Protein AF-A0A0F2SJ56-F1 (afdb_monomer_lite)

Structure (mmCIF, N/CA/C/O backbone):
data_AF-A0A0F2SJ56-F1
#
_entry.id   AF-A0A0F2SJ56-F1
#
loop_
_atom_site.group_PDB
_atom_site.id
_atom_site.type_symbol
_atom_site.label_atom_id
_atom_site.label_alt_id
_atom_site.label_comp_id
_atom_site.label_asym_id
_atom_site.label_entity_id
_atom_site.label_seq_id
_atom_site.pdbx_PDB_ins_code
_atom_site.Cartn_x
_atom_site.Cartn_y
_atom_site.Cartn_z
_atom_site.occupancy
_atom_site.B_iso_or_equiv
_atom_site.auth_seq_id
_atom_site.auth_comp_id
_atom_site.auth_asym_id
_atom_site.auth_atom_id
_atom_site.pdbx_PDB_model_num
ATOM 1 N N . THR A 1 1 ? 21.786 24.691 -30.591 1.00 60.09 1 THR A N 1
ATOM 2 C CA . THR A 1 1 ? 22.258 23.436 -29.966 1.00 60.09 1 THR A CA 1
ATOM 3 C C . THR A 1 1 ? 21.718 23.382 -28.552 1.00 60.09 1 THR A C 1
ATOM 5 O O . THR A 1 1 ? 21.918 24.327 -27.803 1.00 60.09 1 THR A O 1
ATOM 8 N N . TYR A 1 2 ? 20.930 22.361 -28.203 1.00 69.62 2 TYR A N 1
ATOM 9 C CA . TYR A 1 2 ? 20.394 22.248 -26.844 1.00 69.62 2 TYR A CA 1
ATOM 10 C C . TYR A 1 2 ? 21.515 21.784 -25.907 1.00 69.62 2 TYR A C 1
ATOM 12 O O . TYR A 1 2 ? 22.235 20.834 -26.213 1.00 69.62 2 TYR A O 1
ATOM 20 N N . HIS A 1 3 ? 21.691 22.457 -24.774 1.00 71.31 3 HIS A N 1
ATOM 21 C CA . HIS A 1 3 ? 22.666 22.028 -23.780 1.00 71.31 3 HIS A CA 1
ATOM 22 C C . HIS A 1 3 ? 22.032 20.918 -22.934 1.00 71.31 3 HIS A C 1
ATOM 24 O O . HIS A 1 3 ? 21.376 21.178 -21.929 1.00 71.31 3 HIS A O 1
ATOM 30 N N . THR A 1 4 ? 22.172 19.657 -23.347 1.00 69.50 4 THR A N 1
ATOM 31 C CA . THR A 1 4 ? 21.898 18.537 -22.436 1.00 69.50 4 THR A CA 1
ATOM 32 C C . THR A 1 4 ? 23.028 18.442 -21.427 1.00 69.50 4 THR A C 1
ATOM 34 O O . THR A 1 4 ? 24.198 18.373 -21.800 1.00 69.50 4 THR A O 1
ATOM 37 N N . HIS A 1 5 ? 22.668 18.449 -20.148 1.00 67.00 5 HIS A N 1
ATOM 38 C CA . HIS A 1 5 ? 23.587 18.176 -19.049 1.00 67.00 5 HIS A CA 1
ATOM 39 C C . HIS A 1 5 ? 24.263 16.803 -19.250 1.00 67.00 5 HIS A C 1
ATOM 41 O O . HIS A 1 5 ? 23.638 15.884 -19.783 1.00 67.00 5 HIS A O 1
ATOM 47 N N . SER A 1 6 ? 25.534 16.679 -18.855 1.00 69.31 6 SER A N 1
ATOM 48 C CA . SER A 1 6 ? 26.408 15.526 -19.133 1.00 69.31 6 SER A CA 1
ATOM 49 C C . SER A 1 6 ? 25.867 14.164 -18.651 1.00 69.31 6 SER A C 1
ATOM 51 O O . SER A 1 6 ? 24.944 14.090 -17.836 1.00 69.31 6 SER A O 1
ATOM 53 N N . LYS A 1 7 ? 26.488 13.092 -19.183 1.00 63.94 7 LYS A N 1
ATOM 54 C CA . LYS A 1 7 ? 26.169 11.645 -19.107 1.00 63.94 7 LYS A CA 1
ATOM 55 C C . LYS A 1 7 ? 25.732 11.075 -17.743 1.00 63.94 7 LYS A C 1
ATOM 57 O O . LYS A 1 7 ? 25.133 10.005 -17.727 1.00 63.94 7 LYS A O 1
ATOM 62 N N . ASP A 1 8 ? 25.953 11.779 -16.637 1.00 68.38 8 ASP A N 1
ATOM 63 C CA . ASP A 1 8 ? 25.696 11.289 -15.275 1.00 68.38 8 ASP A CA 1
ATOM 64 C C . ASP A 1 8 ? 24.388 11.800 -14.653 1.00 68.38 8 ASP A C 1
ATOM 66 O O . ASP A 1 8 ? 24.093 11.550 -13.481 1.00 68.38 8 ASP A O 1
ATOM 70 N N . ASN A 1 9 ? 23.553 12.507 -15.419 1.00 77.94 9 ASN A N 1
ATOM 71 C CA . ASN A 1 9 ? 22.231 12.877 -14.932 1.00 77.94 9 ASN A CA 1
ATOM 72 C C . ASN A 1 9 ? 21.304 11.650 -14.915 1.00 77.94 9 ASN A C 1
ATOM 74 O O . ASN A 1 9 ? 20.695 11.318 -15.928 1.00 77.94 9 ASN A O 1
ATOM 78 N N . LEU A 1 10 ? 21.136 11.026 -13.744 1.00 76.56 10 LEU A N 1
ATOM 79 C CA . LEU A 1 10 ? 20.250 9.869 -13.529 1.00 76.56 10 LEU A CA 1
ATOM 80 C C . LEU A 1 10 ? 18.795 10.083 -13.969 1.00 76.56 10 LEU A C 1
ATOM 82 O O . LEU A 1 10 ? 18.082 9.110 -14.217 1.00 7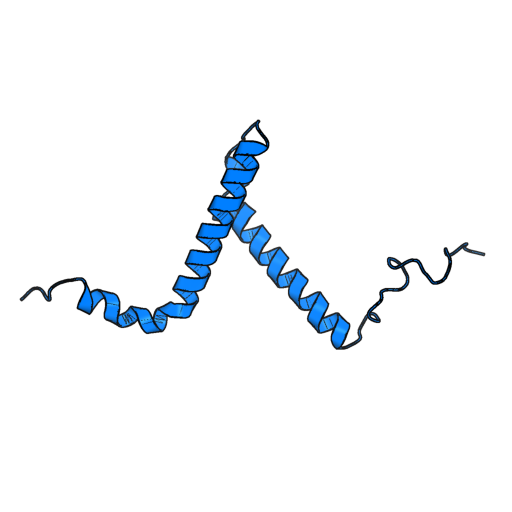6.56 10 LEU A O 1
ATOM 86 N N . ARG A 1 11 ? 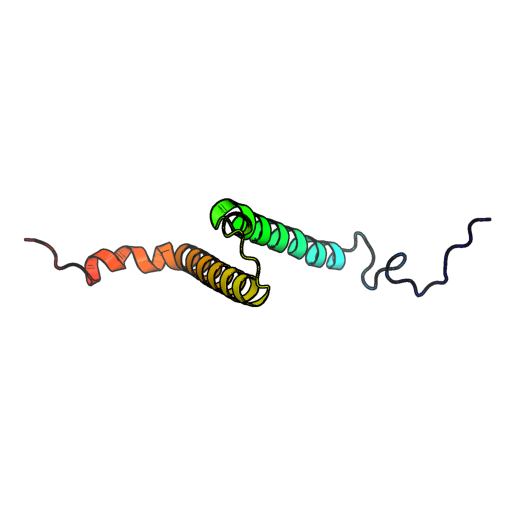18.341 11.341 -14.053 1.00 74.25 11 ARG A N 1
ATOM 87 C CA . ARG A 1 11 ? 17.009 11.689 -14.564 1.00 74.25 11 ARG A CA 1
ATOM 88 C C . ARG A 1 11 ? 16.908 11.492 -16.078 1.00 74.25 11 ARG A C 1
ATOM 90 O O . ARG A 1 11 ? 15.825 11.183 -16.561 1.00 74.25 11 ARG A O 1
ATOM 97 N N . LEU A 1 12 ? 18.013 11.688 -16.800 1.00 76.56 12 LEU A N 1
ATOM 98 C CA . LEU A 1 12 ? 18.114 11.518 -18.253 1.00 76.56 12 LEU A CA 1
ATOM 99 C C . LEU A 1 12 ? 18.644 10.122 -18.624 1.00 76.56 12 LEU A C 1
ATOM 101 O O . LEU A 1 12 ? 18.117 9.497 -19.540 1.00 76.56 12 LEU A O 1
ATOM 105 N N . PHE A 1 13 ? 19.628 9.608 -17.880 1.00 78.56 13 PHE A N 1
ATOM 106 C CA . PHE A 1 13 ? 20.260 8.302 -18.078 1.00 78.56 13 PHE A CA 1
ATOM 107 C C . PHE A 1 13 ? 20.097 7.445 -16.820 1.00 78.56 13 PHE A C 1
ATOM 109 O O . PHE A 1 13 ? 20.901 7.482 -15.889 1.00 78.56 13 PHE A O 1
ATOM 116 N N . THR A 1 14 ? 19.014 6.675 -16.754 1.00 82.19 14 THR A N 1
ATOM 117 C CA . THR A 1 14 ? 18.736 5.819 -15.597 1.00 82.19 14 THR A CA 1
ATOM 118 C C . THR A 1 14 ? 19.737 4.662 -15.503 1.00 82.19 14 THR A C 1
ATOM 120 O O . THR A 1 14 ? 20.079 4.058 -16.516 1.00 82.19 14 THR A O 1
ATOM 123 N N . LYS A 1 15 ? 20.147 4.276 -14.277 1.00 84.56 15 LYS A N 1
ATOM 124 C CA . LYS A 1 15 ? 21.059 3.126 -14.037 1.00 84.56 15 LYS A CA 1
ATOM 125 C C . LYS A 1 15 ? 20.598 1.844 -14.730 1.00 84.56 15 LYS A C 1
ATOM 127 O O . LYS A 1 15 ? 21.407 1.031 -15.159 1.00 84.56 15 LYS A O 1
ATOM 132 N N . THR A 1 16 ? 19.286 1.638 -14.784 1.00 86.94 16 THR A N 1
ATOM 133 C CA . THR A 1 16 ? 18.672 0.557 -15.549 1.00 86.94 16 THR A CA 1
ATOM 134 C C . THR A 1 16 ? 18.143 1.146 -16.853 1.00 86.94 16 THR A C 1
ATOM 136 O O . THR A 1 16 ? 17.361 2.099 -16.775 1.00 86.94 16 THR A O 1
ATOM 139 N N . PRO A 1 17 ? 18.520 0.613 -18.027 1.00 86.81 17 PRO A N 1
ATOM 140 C CA . PRO A 1 17 ? 18.026 1.113 -19.304 1.00 86.81 17 PRO A CA 1
ATOM 141 C C . PRO A 1 17 ? 16.500 1.056 -19.351 1.00 86.81 17 PRO A C 1
ATOM 143 O O . PRO A 1 17 ? 15.910 0.031 -18.989 1.00 86.81 17 PRO A O 1
ATOM 146 N N . ARG A 1 18 ? 15.866 2.147 -19.791 1.00 83.31 18 ARG A N 1
ATOM 147 C CA . ARG A 1 18 ? 14.423 2.187 -20.056 1.00 83.31 18 ARG A CA 1
ATOM 148 C C . ARG A 1 18 ? 14.052 1.053 -21.024 1.00 83.31 18 ARG A C 1
ATOM 150 O O . ARG A 1 18 ? 14.869 0.665 -21.851 1.00 83.31 18 ARG A O 1
ATOM 157 N N . ASP A 1 19 ? 12.871 0.465 -20.848 1.00 84.69 19 ASP A N 1
ATOM 158 C CA . ASP A 1 19 ? 12.331 -0.645 -21.658 1.00 84.69 19 ASP A CA 1
ATOM 159 C C . ASP A 1 19 ? 13.070 -1.993 -21.577 1.00 84.69 19 ASP A C 1
ATOM 161 O O . ASP A 1 19 ? 12.563 -3.002 -22.073 1.00 84.69 19 ASP A O 1
ATOM 165 N N . SER A 1 20 ? 14.194 -2.071 -20.855 1.00 91.50 20 SER A N 1
ATOM 166 C CA . SER A 1 20 ? 14.803 -3.356 -20.500 1.00 91.50 20 SER A CA 1
ATOM 167 C C . SER A 1 20 ? 13.883 -4.189 -19.601 1.00 91.50 20 SER A C 1
ATOM 169 O O . SER A 1 20 ? 13.089 -3.656 -18.820 1.00 91.50 20 SER A O 1
ATOM 171 N N . GLU A 1 21 ? 14.030 -5.513 -19.639 1.00 91.88 21 GLU A N 1
ATOM 172 C CA . GLU A 1 21 ? 13.218 -6.412 -18.808 1.00 91.88 21 GLU A CA 1
ATOM 173 C C . GLU A 1 21 ? 13.402 -6.130 -17.306 1.00 91.88 21 GLU A C 1
ATOM 175 O O . GLU A 1 21 ? 12.441 -6.067 -16.538 1.00 91.88 21 GLU A O 1
ATOM 180 N N . LYS A 1 22 ? 14.639 -5.812 -16.897 1.00 91.12 22 LYS A N 1
ATOM 181 C CA . LYS A 1 22 ? 14.955 -5.378 -15.527 1.00 91.12 22 LYS A CA 1
ATOM 182 C C . LYS A 1 22 ? 14.205 -4.098 -15.150 1.00 91.12 22 LYS A C 1
ATOM 184 O O . LYS A 1 22 ? 13.687 -3.996 -14.037 1.00 91.12 22 LYS A O 1
ATOM 189 N N . TRP A 1 23 ? 14.115 -3.134 -16.067 1.00 91.00 23 TRP A N 1
ATOM 190 C CA . TRP A 1 23 ? 13.376 -1.897 -15.831 1.00 91.00 23 TRP A CA 1
ATOM 191 C C . TRP A 1 23 ? 11.873 -2.152 -15.682 1.00 91.00 23 TRP A C 1
ATOM 193 O O . TRP A 1 23 ? 11.273 -1.623 -14.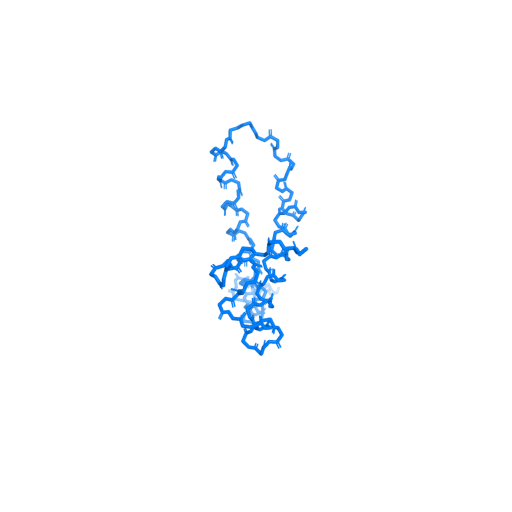749 1.00 91.00 23 TRP A O 1
ATOM 203 N N . LYS A 1 24 ? 11.274 -3.013 -16.517 1.00 90.50 24 LYS A N 1
ATOM 204 C CA . LYS A 1 24 ? 9.846 -3.374 -16.416 1.00 90.50 24 LYS A CA 1
ATOM 205 C C . LYS A 1 24 ? 9.505 -4.004 -15.065 1.00 90.50 24 LYS A C 1
ATOM 207 O O . LYS A 1 24 ? 8.503 -3.629 -14.454 1.00 90.50 24 LYS A O 1
ATOM 212 N N . VAL A 1 25 ? 10.354 -4.903 -14.558 1.00 90.38 25 VAL A N 1
ATOM 213 C CA . VAL A 1 25 ? 10.180 -5.522 -13.230 1.00 90.38 25 VAL A CA 1
ATOM 214 C C . VAL A 1 25 ? 10.201 -4.470 -12.118 1.00 90.38 25 VAL A C 1
ATOM 216 O O . VAL A 1 25 ? 9.331 -4.474 -11.245 1.00 90.38 25 VAL A O 1
ATOM 219 N N . ILE A 1 26 ? 11.157 -3.537 -12.158 1.00 89.38 26 ILE A N 1
ATOM 220 C CA . ILE A 1 26 ? 11.238 -2.437 -11.185 1.00 89.38 26 ILE A CA 1
ATOM 221 C C . ILE A 1 26 ? 10.012 -1.528 -11.308 1.00 89.38 26 ILE A C 1
ATOM 223 O O . ILE A 1 26 ? 9.381 -1.194 -10.306 1.00 89.38 26 ILE A O 1
ATOM 227 N N . TYR A 1 27 ? 9.634 -1.165 -12.532 1.00 88.81 27 TYR A N 1
ATOM 228 C CA . TYR A 1 27 ? 8.508 -0.279 -12.795 1.00 88.81 27 TYR A CA 1
ATOM 229 C C . TYR A 1 27 ? 7.176 -0.882 -12.330 1.00 88.81 27 TYR A C 1
ATOM 231 O O . TYR A 1 27 ? 6.347 -0.170 -11.768 1.00 88.81 27 TYR A O 1
ATOM 239 N N . LYS A 1 28 ? 6.998 -2.206 -12.442 1.00 88.62 28 LYS A N 1
ATOM 240 C CA . LYS A 1 28 ? 5.813 -2.921 -11.936 1.00 88.62 28 LYS A CA 1
ATOM 241 C C . LYS A 1 28 ? 5.610 -2.745 -10.424 1.00 88.62 28 LYS A C 1
ATOM 243 O O . LYS A 1 28 ? 4.467 -2.717 -9.965 1.00 88.62 28 LYS A O 1
ATOM 248 N N . ARG A 1 29 ? 6.685 -2.560 -9.643 1.00 88.50 29 ARG A N 1
ATOM 249 C CA . ARG A 1 29 ? 6.590 -2.281 -8.194 1.00 88.50 29 ARG A CA 1
ATOM 250 C C . ARG A 1 29 ? 5.888 -0.951 -7.908 1.00 88.50 29 ARG A C 1
ATOM 252 O O . ARG A 1 29 ? 5.151 -0.861 -6.930 1.00 88.50 29 ARG A O 1
ATOM 259 N N . ARG A 1 30 ? 6.038 0.050 -8.786 1.00 91.12 30 ARG A N 1
ATOM 260 C CA . ARG A 1 30 ? 5.381 1.365 -8.665 1.00 91.12 30 ARG A CA 1
ATOM 261 C C . ARG A 1 30 ? 3.864 1.230 -8.601 1.00 91.12 30 ARG A C 1
ATOM 263 O O . ARG A 1 30 ? 3.243 1.775 -7.699 1.00 91.12 30 ARG A O 1
ATOM 270 N N . THR A 1 31 ? 3.281 0.448 -9.508 1.00 91.38 31 THR A N 1
ATOM 271 C CA . THR A 1 31 ? 1.828 0.238 -9.557 1.00 91.38 31 THR A CA 1
ATOM 272 C C . THR A 1 31 ? 1.302 -0.401 -8.271 1.00 91.38 31 THR A C 1
ATOM 274 O O . THR A 1 31 ? 0.194 -0.098 -7.840 1.00 91.38 31 THR A O 1
ATOM 277 N N . SER A 1 32 ? 2.091 -1.266 -7.625 1.00 88.19 32 SER A N 1
ATOM 278 C CA . SER A 1 32 ? 1.724 -1.836 -6.323 1.00 88.19 32 SER A CA 1
ATOM 279 C C . SER A 1 32 ? 1.625 -0.759 -5.240 1.00 88.19 32 SER A C 1
ATOM 281 O O . SER A 1 32 ? 0.649 -0.731 -4.495 1.00 88.19 32 SER A O 1
ATOM 283 N N . ILE A 1 33 ? 2.604 0.148 -5.190 1.00 91.62 33 ILE A N 1
ATOM 284 C CA . ILE A 1 33 ? 2.633 1.265 -4.235 1.00 91.62 33 ILE A CA 1
ATOM 285 C C . ILE A 1 33 ? 1.468 2.226 -4.498 1.00 91.62 33 ILE A C 1
ATOM 287 O O . ILE A 1 33 ? 0.769 2.612 -3.570 1.00 91.62 33 ILE A O 1
ATOM 291 N N . GLU A 1 34 ? 1.195 2.563 -5.760 1.00 94.62 34 GLU A N 1
ATOM 292 C CA . GLU A 1 34 ? 0.077 3.445 -6.124 1.00 94.62 34 GLU A CA 1
ATOM 293 C C . GLU A 1 34 ? -1.279 2.883 -5.675 1.00 94.62 34 GLU A C 1
ATOM 295 O O . GLU A 1 34 ? -2.123 3.631 -5.180 1.00 94.62 34 GLU A O 1
ATOM 300 N N . ARG A 1 35 ? -1.483 1.561 -5.787 1.00 92.38 35 ARG A N 1
ATOM 301 C CA . ARG A 1 35 ? -2.690 0.906 -5.260 1.00 92.38 35 ARG A CA 1
ATOM 302 C C . ARG A 1 35 ? -2.758 0.951 -3.734 1.00 92.38 35 ARG A C 1
ATOM 304 O O . ARG A 1 35 ? -3.847 1.178 -3.214 1.00 92.38 35 ARG A O 1
ATOM 311 N N . SER A 1 36 ? -1.630 0.767 -3.039 1.00 93.25 36 SER A N 1
ATOM 312 C CA . SER A 1 36 ? -1.557 0.911 -1.574 1.00 93.25 36 SER A CA 1
ATOM 313 C C . SER A 1 36 ? -1.988 2.310 -1.158 1.00 93.25 36 SER A C 1
ATOM 315 O O . SER A 1 36 ? -2.993 2.467 -0.477 1.00 93.25 36 SER A O 1
ATOM 317 N N . ASN A 1 37 ? -1.328 3.333 -1.703 1.00 94.38 37 ASN A N 1
ATOM 318 C CA . ASN A 1 37 ? -1.614 4.728 -1.384 1.00 94.38 37 ASN A CA 1
ATOM 319 C C . ASN A 1 37 ? -3.073 5.100 -1.687 1.00 94.38 37 ASN A C 1
ATOM 321 O O . ASN A 1 37 ? -3.675 5.888 -0.960 1.00 94.38 37 ASN A O 1
ATOM 325 N N . LYS A 1 38 ? -3.667 4.537 -2.751 1.00 95.06 38 LYS A N 1
ATOM 326 C CA . LYS A 1 38 ? -5.091 4.733 -3.055 1.00 95.06 38 LYS A CA 1
ATOM 327 C C . LYS A 1 38 ? -5.989 4.173 -1.947 1.00 95.06 38 LYS A C 1
ATOM 329 O O . LYS A 1 38 ? -6.909 4.877 -1.541 1.00 95.06 38 LYS A O 1
ATOM 334 N N . ARG A 1 39 ? -5.720 2.960 -1.448 1.00 95.00 39 ARG A N 1
ATOM 335 C CA . ARG A 1 39 ? -6.466 2.369 -0.320 1.00 95.00 39 ARG A CA 1
ATOM 336 C C . ARG A 1 39 ? -6.293 3.178 0.960 1.00 95.00 39 ARG A C 1
ATOM 338 O O . ARG A 1 39 ? -7.277 3.501 1.614 1.00 95.00 39 ARG A O 1
ATOM 345 N N . GLU A 1 40 ? -5.068 3.581 1.282 1.00 94.50 40 GLU A N 1
ATOM 346 C CA . GLU A 1 40 ? -4.780 4.411 2.461 1.00 94.50 40 GLU A CA 1
ATOM 347 C C . GLU A 1 40 ? -5.567 5.729 2.422 1.00 94.50 40 GLU A C 1
ATOM 349 O O . GLU A 1 40 ? -6.197 6.128 3.403 1.00 94.50 40 GLU A O 1
ATOM 354 N N . LYS A 1 41 ? -5.590 6.391 1.260 1.00 93.88 41 LYS A N 1
ATOM 355 C CA . LYS A 1 41 ? -6.308 7.655 1.083 1.00 93.88 41 LYS A CA 1
ATOM 356 C C . LYS A 1 41 ? -7.825 7.501 1.087 1.00 93.88 41 LYS A C 1
ATOM 358 O O . LYS A 1 41 ? -8.490 8.267 1.782 1.00 93.88 41 LYS A O 1
ATOM 363 N N . ILE A 1 42 ? -8.358 6.562 0.304 1.00 94.94 42 ILE A N 1
ATOM 364 C CA . ILE A 1 42 ? -9.799 6.434 0.048 1.00 94.94 42 ILE A CA 1
ATOM 365 C C . ILE A 1 42 ? -10.459 5.531 1.091 1.00 94.94 42 ILE A C 1
ATOM 367 O O . ILE A 1 42 ? -11.344 5.989 1.812 1.00 94.94 42 ILE A O 1
ATOM 371 N N . ASP A 1 43 ? -10.012 4.281 1.207 1.00 94.06 43 ASP A N 1
ATOM 372 C CA . ASP A 1 43 ? -10.681 3.257 2.019 1.00 94.06 43 ASP A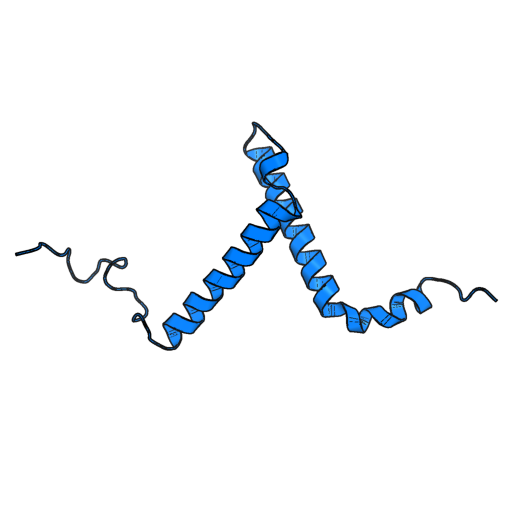 CA 1
ATOM 373 C C . ASP A 1 43 ? -10.528 3.562 3.512 1.00 94.06 43 ASP A C 1
ATOM 375 O O . ASP A 1 43 ? -11.508 3.588 4.257 1.00 94.06 43 ASP A O 1
ATOM 379 N N . TYR A 1 44 ? -9.308 3.900 3.938 1.00 93.56 44 TYR A N 1
ATOM 380 C CA . TYR A 1 44 ? -9.028 4.290 5.323 1.00 93.56 44 TYR A CA 1
ATOM 381 C C . TYR A 1 44 ? -9.238 5.779 5.604 1.00 93.56 44 TYR A C 1
ATOM 383 O O . TYR A 1 44 ? -9.018 6.239 6.730 1.00 93.56 44 TYR A O 1
ATOM 391 N N . LYS A 1 45 ? -9.684 6.546 4.600 1.00 94.00 45 LYS A N 1
ATOM 392 C CA . LYS A 1 45 ? -10.018 7.970 4.726 1.00 94.00 45 LYS A CA 1
ATOM 393 C C . LYS A 1 45 ? -8.900 8.752 5.420 1.00 94.00 45 LYS A C 1
ATOM 395 O O . LYS A 1 45 ? -9.138 9.473 6.394 1.00 94.00 45 LYS A O 1
ATOM 400 N N . LEU A 1 46 ? -7.655 8.589 4.965 1.00 92.69 46 LEU A N 1
ATOM 401 C CA . LEU A 1 46 ? -6.496 9.245 5.580 1.00 92.69 46 LEU A CA 1
ATOM 402 C C . LEU A 1 46 ? -6.742 10.753 5.757 1.00 92.69 46 LEU A C 1
ATOM 404 O O . LEU A 1 46 ? -6.568 11.278 6.857 1.00 92.69 46 LEU A O 1
ATOM 408 N N . GLU A 1 47 ? -7.248 11.413 4.714 1.00 90.31 47 GLU A N 1
ATOM 409 C CA . GLU A 1 47 ? -7.424 12.869 4.650 1.00 90.31 47 GLU A CA 1
ATOM 410 C C . GLU A 1 47 ? -8.606 13.398 5.495 1.00 90.31 47 GLU A C 1
ATOM 412 O O . GLU A 1 47 ? -8.640 14.581 5.841 1.00 90.31 47 GLU A O 1
ATOM 417 N N . SER A 1 48 ? -9.537 12.538 5.931 1.00 91.56 48 SER A N 1
ATOM 418 C CA . SER A 1 48 ? -10.708 12.971 6.712 1.00 91.56 48 SER A CA 1
ATOM 419 C C . SER A 1 48 ? -10.383 13.341 8.162 1.00 91.56 48 SER A C 1
ATOM 421 O O . SER A 1 48 ? -11.184 14.009 8.811 1.00 91.56 48 SER A O 1
ATOM 423 N N . GLY A 1 49 ? -9.226 12.922 8.689 1.00 83.00 49 GLY A N 1
ATOM 424 C CA . GLY A 1 49 ? -8.841 13.159 10.086 1.00 83.00 49 GLY A CA 1
ATOM 425 C C . GLY A 1 49 ? -8.577 14.631 10.431 1.00 83.00 49 GLY A C 1
ATOM 426 O O . GLY A 1 49 ? -8.634 14.993 11.603 1.00 83.00 49 GLY A O 1
ATOM 427 N N . ARG A 1 50 ? -8.302 15.486 9.427 1.00 86.56 50 ARG A N 1
ATOM 428 C CA . ARG A 1 50 ? -8.066 16.945 9.563 1.00 86.56 50 ARG A CA 1
ATOM 429 C C . ARG A 1 50 ? -7.158 17.325 10.748 1.00 86.56 50 ARG A C 1
ATOM 431 O O . ARG A 1 50 ? -7.376 18.332 11.422 1.00 86.56 50 ARG A O 1
ATOM 438 N N . HIS A 1 51 ? -6.133 16.520 11.018 1.00 89.81 51 HIS A N 1
ATOM 439 C CA . HIS A 1 51 ? -5.221 16.759 12.132 1.00 89.81 51 HIS A CA 1
ATOM 440 C C . HIS A 1 51 ? -4.285 17.937 11.825 1.00 89.81 51 HIS A C 1
ATOM 442 O O . HIS A 1 51 ? -3.820 18.097 10.699 1.00 89.81 51 HIS A O 1
ATOM 448 N N . ARG A 1 52 ? -3.984 18.767 12.831 1.00 87.44 52 ARG A N 1
ATOM 449 C CA . ARG A 1 52 ? -3.038 19.892 12.682 1.00 87.44 52 ARG A CA 1
ATOM 450 C C . ARG A 1 52 ? -1.588 19.496 12.973 1.00 87.44 52 ARG A C 1
ATOM 452 O O . ARG A 1 52 ? -0.668 20.073 12.411 1.00 87.44 52 ARG A O 1
ATOM 459 N N . SER A 1 53 ? -1.382 18.511 13.848 1.00 93.88 53 SER A N 1
ATOM 460 C CA . SER A 1 53 ? -0.050 18.051 14.249 1.00 93.88 53 SER A CA 1
ATOM 461 C C . SER A 1 53 ? 0.473 16.974 13.306 1.00 93.88 53 SER A C 1
ATOM 463 O O . SER A 1 53 ? -0.195 15.965 13.071 1.00 93.88 53 SER A O 1
ATOM 465 N N . THR A 1 54 ? 1.706 17.146 12.832 1.00 91.94 54 THR A N 1
ATOM 466 C CA . THR A 1 54 ? 2.418 16.144 12.028 1.00 91.94 54 THR A CA 1
ATOM 467 C C . THR A 1 54 ? 2.584 14.823 12.777 1.00 91.94 54 THR A C 1
ATOM 469 O O . THR A 1 54 ? 2.458 13.767 12.169 1.00 91.94 54 THR A O 1
ATOM 472 N N . LYS A 1 55 ? 2.768 14.844 14.106 1.00 94.88 55 LYS A N 1
ATOM 473 C CA . LYS A 1 55 ? 2.881 13.622 14.927 1.00 94.88 55 LYS A CA 1
ATOM 474 C C . LYS A 1 55 ? 1.617 12.760 14.864 1.00 94.88 55 LYS A C 1
ATOM 476 O O . LYS A 1 55 ? 1.711 11.543 14.767 1.00 94.88 55 LYS A O 1
ATOM 481 N N . VAL A 1 56 ? 0.439 13.385 14.871 1.00 93.56 56 VAL A N 1
ATOM 482 C CA . VAL A 1 56 ? -0.839 12.660 14.773 1.00 93.56 56 VAL A CA 1
ATOM 483 C C . VAL A 1 56 ? -1.031 12.094 13.365 1.00 93.56 56 VAL A C 1
ATOM 485 O O . VAL A 1 56 ? -1.492 10.965 13.224 1.00 93.56 56 VAL A O 1
ATOM 488 N N . TRP A 1 57 ? -0.605 12.827 12.329 1.00 94.38 57 TRP A N 1
ATOM 489 C CA . TRP A 1 57 ? -0.541 12.293 10.965 1.00 94.38 57 TRP A CA 1
ATOM 490 C C . TRP A 1 57 ? 0.357 11.060 10.867 1.00 94.38 57 TRP A C 1
ATOM 492 O O . TRP A 1 57 ? -0.068 10.067 10.286 1.00 94.38 57 TRP A O 1
ATOM 502 N N . TYR A 1 58 ? 1.546 11.087 11.480 1.00 94.38 58 TYR A N 1
ATOM 503 C CA . TYR A 1 58 ? 2.435 9.923 11.523 1.00 94.38 58 TYR A CA 1
ATOM 504 C C . TYR A 1 58 ? 1.753 8.714 12.160 1.00 94.38 58 TYR A C 1
ATOM 506 O O . TYR A 1 58 ? 1.690 7.658 11.537 1.00 94.38 58 TYR A O 1
ATOM 514 N N . VAL A 1 59 ? 1.192 8.871 13.362 1.00 94.44 59 VAL A N 1
ATOM 515 C CA . VAL A 1 59 ? 0.501 7.772 14.057 1.00 94.44 59 VAL A CA 1
ATOM 516 C C . VAL A 1 59 ? -0.657 7.227 13.217 1.00 94.44 59 VAL A C 1
ATOM 518 O O . VAL A 1 59 ? -0.802 6.014 13.089 1.00 94.44 59 VAL A O 1
ATOM 521 N N . ARG A 1 60 ? -1.447 8.107 12.588 1.00 94.12 60 ARG A N 1
ATOM 522 C CA . ARG A 1 60 ? -2.561 7.714 11.716 1.00 94.12 60 ARG A CA 1
ATOM 523 C C . ARG A 1 60 ? -2.087 6.906 10.509 1.00 94.12 60 ARG A C 1
ATOM 525 O O . ARG A 1 60 ? -2.679 5.873 10.224 1.00 94.12 60 ARG A O 1
ATOM 532 N N . ILE A 1 61 ? -1.032 7.349 9.823 1.00 94.44 61 ILE A N 1
ATOM 533 C CA . ILE A 1 61 ? -0.467 6.625 8.675 1.00 94.44 61 ILE A CA 1
ATOM 534 C C . ILE A 1 61 ? 0.024 5.244 9.117 1.00 94.44 61 ILE A C 1
ATOM 536 O O . ILE A 1 61 ? -0.347 4.252 8.499 1.00 94.44 61 ILE A O 1
ATOM 540 N N . TYR A 1 62 ? 0.772 5.152 10.221 1.00 95.50 62 TYR A N 1
ATOM 541 C CA . TYR A 1 62 ? 1.238 3.863 10.742 1.00 95.50 62 TYR A CA 1
ATOM 542 C C . TYR A 1 62 ? 0.084 2.917 11.087 1.00 95.50 62 TYR A C 1
ATOM 544 O O . TYR A 1 62 ? 0.114 1.755 10.689 1.00 95.50 62 TYR A O 1
ATOM 552 N N . ALA A 1 63 ? -0.953 3.408 11.769 1.00 95.56 63 ALA A N 1
ATOM 553 C CA . ALA A 1 63 ? -2.133 2.606 12.085 1.00 95.56 63 ALA A CA 1
ATOM 554 C C . ALA A 1 63 ? -2.818 2.079 10.813 1.00 95.56 63 ALA A C 1
ATOM 556 O O . ALA A 1 63 ? -3.145 0.899 10.730 1.00 95.56 63 ALA A O 1
ATOM 557 N N . ILE A 1 64 ? -2.970 2.930 9.795 1.00 96.00 64 ILE A N 1
ATOM 558 C CA . ILE A 1 64 ? -3.547 2.547 8.502 1.00 96.00 64 ILE A CA 1
ATOM 559 C C . ILE A 1 64 ? -2.694 1.479 7.806 1.00 96.00 64 ILE A C 1
ATOM 561 O O . ILE A 1 64 ? -3.240 0.492 7.317 1.00 96.00 64 ILE A O 1
ATOM 565 N N . MET A 1 65 ? -1.367 1.628 7.797 1.00 95.31 65 MET A N 1
ATOM 566 C CA . MET A 1 65 ? -0.462 0.642 7.198 1.00 95.31 65 MET A CA 1
ATOM 567 C C . MET A 1 65 ? -0.547 -0.719 7.903 1.00 95.31 65 MET A C 1
ATOM 569 O O . MET A 1 65 ? -0.537 -1.753 7.234 1.00 95.31 65 MET A O 1
ATOM 573 N N . ILE A 1 66 ? -0.674 -0.730 9.235 1.00 96.50 66 ILE A N 1
ATOM 574 C CA . ILE A 1 66 ? -0.865 -1.960 10.018 1.00 96.50 66 ILE A CA 1
ATOM 575 C C . ILE A 1 66 ? -2.194 -2.629 9.644 1.00 96.50 66 ILE A C 1
ATOM 577 O O . ILE A 1 66 ? -2.210 -3.828 9.366 1.00 96.50 66 ILE A O 1
ATOM 581 N N . CYS A 1 67 ? -3.290 -1.868 9.568 1.00 95.44 67 CYS A N 1
ATOM 582 C CA . CYS A 1 67 ? -4.589 -2.398 9.148 1.00 95.44 67 CYS A CA 1
ATOM 583 C C . CYS A 1 67 ? -4.538 -2.960 7.723 1.00 95.44 67 CYS A C 1
ATOM 585 O O . CYS A 1 67 ? -4.989 -4.075 7.477 1.00 95.44 67 CYS A O 1
ATOM 587 N N . GLN A 1 68 ? -3.917 -2.237 6.790 1.00 94.44 68 GLN A N 1
ATOM 588 C CA . GLN A 1 68 ? -3.816 -2.692 5.408 1.00 94.44 68 GLN A CA 1
ATOM 589 C C . GLN A 1 68 ? -2.984 -3.973 5.283 1.00 94.44 68 GLN A C 1
ATOM 591 O O . GLN A 1 68 ? -3.287 -4.833 4.449 1.00 94.44 68 GLN A O 1
ATOM 596 N N . HIS A 1 69 ? -1.936 -4.105 6.099 1.00 94.19 69 HIS A N 1
ATOM 597 C CA . HIS A 1 69 ? -1.144 -5.324 6.186 1.00 94.19 69 HIS A CA 1
ATOM 598 C C . HIS A 1 69 ? -1.969 -6.489 6.745 1.00 94.19 69 HIS A C 1
ATOM 600 O O . HIS A 1 69 ? -1.960 -7.572 6.161 1.00 94.19 69 HIS A O 1
ATOM 606 N N . MET A 1 70 ? -2.731 -6.254 7.816 1.00 95.00 70 MET A N 1
ATOM 607 C CA . MET A 1 70 ? -3.635 -7.243 8.403 1.00 95.00 70 MET A CA 1
ATOM 608 C C . MET A 1 70 ? -4.686 -7.724 7.393 1.00 95.00 70 MET A C 1
ATOM 610 O O . MET A 1 70 ? -4.862 -8.928 7.233 1.00 95.00 70 MET A O 1
ATOM 614 N N . ASP A 1 71 ? -5.306 -6.816 6.637 1.00 93.50 71 ASP A N 1
ATOM 615 C CA . ASP A 1 71 ? -6.286 -7.159 5.598 1.00 93.50 71 ASP A CA 1
ATOM 616 C C . ASP A 1 71 ? -5.671 -8.001 4.470 1.00 93.50 71 ASP A C 1
ATOM 618 O O . ASP A 1 71 ? -6.287 -8.944 3.958 1.00 93.50 71 ASP A O 1
ATOM 622 N N . ALA A 1 72 ? -4.443 -7.665 4.062 1.00 92.56 72 ALA A N 1
ATOM 623 C CA . ALA A 1 72 ? -3.710 -8.434 3.062 1.00 92.56 72 ALA A CA 1
ATOM 624 C C . ALA A 1 72 ? -3.378 -9.841 3.577 1.00 92.56 72 ALA A C 1
ATOM 626 O O . ALA A 1 72 ? -3.534 -10.816 2.841 1.00 92.56 72 ALA A O 1
ATOM 627 N N . TRP A 1 73 ? -2.973 -9.954 4.843 1.00 94.31 73 TRP A N 1
ATOM 628 C CA . TRP A 1 73 ? -2.672 -11.235 5.469 1.00 94.31 73 TRP A CA 1
ATOM 629 C C . TRP A 1 73 ? -3.931 -12.092 5.629 1.00 94.31 73 TRP A C 1
ATOM 631 O 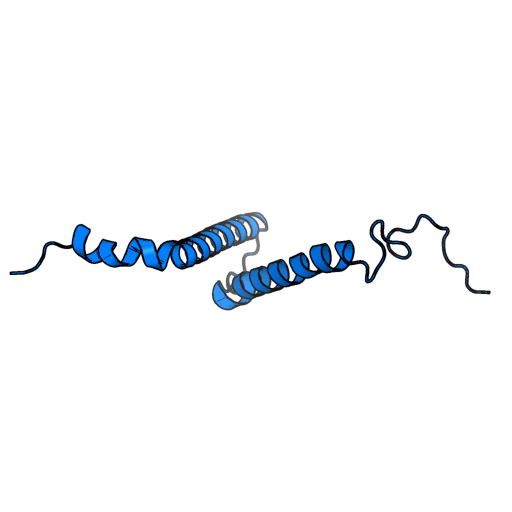O . TRP A 1 73 ? -3.941 -13.251 5.215 1.00 94.31 73 TRP A O 1
ATOM 641 N N . PHE A 1 74 ? -5.028 -11.511 6.109 1.00 92.50 74 PHE A N 1
ATOM 642 C CA . PHE A 1 74 ? -6.314 -12.197 6.184 1.00 92.50 74 PHE A CA 1
ATOM 643 C C . PHE A 1 74 ? -6.752 -12.719 4.812 1.00 92.50 74 PHE A C 1
ATOM 645 O O . PHE A 1 74 ? -7.151 -13.873 4.682 1.00 92.50 74 PHE A O 1
ATOM 652 N N . SER A 1 75 ? -6.600 -11.907 3.762 1.00 91.62 75 SER A N 1
ATOM 653 C CA . SER A 1 75 ? -6.904 -12.325 2.388 1.00 91.62 75 SER A CA 1
ATOM 654 C C . SER A 1 75 ? -6.015 -13.480 1.916 1.00 91.62 75 SER A C 1
ATOM 656 O O . SER A 1 75 ? -6.493 -14.371 1.219 1.00 91.62 75 SER A O 1
ATOM 658 N N . HIS A 1 76 ? -4.739 -13.485 2.306 1.00 92.50 76 HIS A N 1
ATOM 659 C CA . HIS A 1 76 ? -3.788 -14.540 1.962 1.00 92.50 76 HIS A CA 1
ATOM 660 C C . HIS A 1 76 ? -4.086 -15.866 2.678 1.00 92.50 76 HIS A C 1
ATOM 662 O O . HIS A 1 76 ? -3.999 -16.925 2.065 1.00 92.50 76 HIS A O 1
ATOM 668 N N . GLN A 1 77 ? -4.477 -15.814 3.953 1.00 90.88 77 GLN A N 1
ATOM 669 C CA . GLN A 1 77 ? -4.765 -16.991 4.782 1.00 90.88 77 GLN A CA 1
ATOM 670 C C . GLN A 1 77 ? -6.247 -17.377 4.823 1.00 90.88 77 GLN A C 1
ATOM 672 O O . GLN A 1 77 ? -6.632 -18.280 5.561 1.00 90.88 77 GLN A O 1
ATOM 677 N N . LYS A 1 78 ? -7.091 -16.727 4.019 1.00 88.50 78 LYS A N 1
ATOM 678 C CA . LYS A 1 78 ? -8.543 -16.941 4.002 1.00 88.50 78 LYS A CA 1
ATOM 679 C C . LYS A 1 78 ? -8.928 -18.415 3.859 1.00 88.50 78 LYS A C 1
ATOM 681 O O . LYS A 1 78 ? -9.871 -18.866 4.498 1.00 88.50 78 LYS A O 1
ATOM 686 N N . GLU A 1 79 ? -8.184 -19.152 3.039 1.00 85.88 79 GLU A N 1
ATOM 687 C CA . GLU A 1 79 ? -8.368 -20.590 2.832 1.00 85.88 79 GLU A CA 1
ATOM 688 C C . GLU A 1 79 ? -8.028 -21.399 4.090 1.00 85.88 79 GLU A C 1
ATOM 690 O O . GLU A 1 79 ? -8.809 -22.251 4.499 1.00 85.88 79 GLU A O 1
ATOM 695 N N . SER A 1 80 ? -6.919 -21.075 4.757 1.00 85.44 80 SER A N 1
ATOM 696 C CA . SER A 1 80 ? -6.506 -21.701 6.020 1.00 85.44 80 SER A CA 1
ATOM 697 C C . SER A 1 80 ? -7.461 -21.399 7.179 1.00 85.44 80 SER A C 1
ATOM 699 O O . SER A 1 80 ? -7.548 -22.179 8.120 1.00 85.44 80 SER A O 1
ATOM 701 N N . PHE A 1 81 ? -8.190 -20.282 7.118 1.00 83.56 81 PHE A N 1
ATOM 702 C CA . PHE A 1 81 ? -9.153 -19.877 8.143 1.00 83.56 81 PHE A CA 1
ATOM 703 C C . PHE A 1 81 ? -10.585 -20.373 7.907 1.00 83.56 81 PHE A C 1
ATOM 705 O O . PHE A 1 81 ? -11.466 -20.040 8.700 1.00 83.56 81 PHE A O 1
ATOM 712 N N . LYS A 1 82 ? -10.852 -21.165 6.860 1.00 83.31 82 LYS A N 1
ATOM 713 C CA . LYS A 1 82 ? -12.208 -21.676 6.576 1.00 83.31 82 LYS A CA 1
ATOM 714 C C . LYS A 1 82 ? -12.814 -22.430 7.758 1.00 83.31 82 LYS A C 1
ATOM 716 O O . LYS A 1 82 ? -13.960 -22.176 8.125 1.00 83.31 82 LYS A O 1
ATOM 721 N N . ASP A 1 83 ? -12.008 -23.264 8.405 1.00 83.88 83 ASP A N 1
ATOM 722 C CA . ASP A 1 83 ? -12.457 -24.119 9.506 1.00 83.88 83 ASP A CA 1
ATOM 723 C C . ASP A 1 83 ? -12.338 -23.441 10.875 1.00 83.88 83 ASP A C 1
ATOM 725 O O . ASP A 1 83 ? -12.834 -23.963 11.874 1.00 83.88 83 ASP A O 1
ATOM 729 N N . LEU A 1 84 ? -11.766 -22.232 10.936 1.00 85.00 84 LEU A N 1
ATOM 730 C CA . LEU A 1 84 ? -11.561 -21.481 12.177 1.00 85.00 84 LEU A CA 1
ATOM 731 C C . LEU A 1 84 ? -12.871 -21.293 12.954 1.00 85.00 84 LEU A C 1
ATOM 733 O O . LEU A 1 84 ? -12.904 -21.413 14.176 1.00 85.00 84 LEU A O 1
ATOM 737 N N . LYS A 1 85 ? -13.974 -21.042 12.238 1.00 80.50 85 LYS A N 1
ATOM 738 C CA . LYS A 1 85 ? -15.301 -20.883 12.845 1.00 80.50 85 LYS A CA 1
ATOM 739 C C . LYS A 1 85 ? -15.752 -22.159 13.563 1.00 80.50 85 LYS A C 1
ATOM 741 O O . L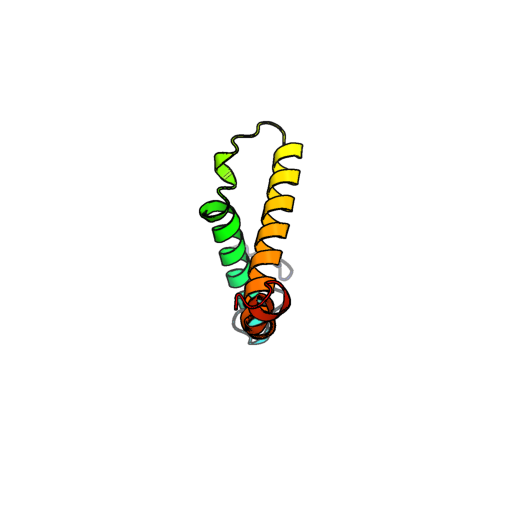YS A 1 85 ? -16.377 -22.065 14.612 1.00 80.50 85 LYS A O 1
ATOM 746 N N . SER A 1 86 ? -15.418 -23.327 13.017 1.00 82.81 86 SER A N 1
ATOM 747 C CA . SER A 1 86 ? -15.770 -24.622 13.605 1.00 82.81 86 SER A CA 1
ATOM 748 C C . SER A 1 86 ? -14.950 -24.947 14.857 1.00 82.81 86 SER A C 1
ATOM 750 O O . SER A 1 86 ? -15.442 -25.633 15.745 1.00 82.81 86 SER A O 1
ATOM 752 N N . TRP A 1 87 ? -13.721 -24.429 14.948 1.00 81.88 87 TRP A N 1
ATOM 753 C CA . TRP A 1 87 ? -12.845 -24.614 16.107 1.00 81.88 87 TRP A CA 1
ATOM 754 C C . TRP A 1 87 ? -13.171 -23.670 17.263 1.00 81.88 87 TRP A C 1
ATOM 756 O O . TRP A 1 87 ? -13.012 -24.042 18.420 1.00 81.88 87 TRP A O 1
ATOM 766 N N . ILE A 1 88 ? -13.590 -22.438 16.958 1.00 86.44 88 ILE A N 1
ATOM 767 C CA . ILE A 1 88 ? -13.832 -21.404 17.973 1.00 86.44 88 ILE A CA 1
ATOM 768 C C . ILE A 1 88 ? -15.222 -21.536 18.593 1.00 86.44 88 ILE A C 1
ATOM 770 O O . ILE A 1 88 ? -15.374 -21.355 19.801 1.00 86.44 88 ILE A O 1
ATOM 774 N N . PHE A 1 89 ? -16.244 -21.799 17.778 1.00 83.75 89 PHE A N 1
ATOM 775 C CA . PHE A 1 89 ? -17.614 -21.863 18.272 1.00 83.75 89 PHE A CA 1
ATOM 776 C C . PHE A 1 89 ? -17.996 -23.313 18.570 1.00 83.75 89 PHE A C 1
ATOM 778 O O . PHE A 1 89 ? -17.850 -24.161 17.687 1.00 83.75 89 PHE A O 1
ATOM 785 N N . PRO A 1 90 ? -18.514 -23.616 19.775 1.00 79.56 90 PRO A N 1
ATOM 786 C CA . PRO A 1 90 ? -19.051 -24.938 20.051 1.00 79.56 90 PRO A CA 1
ATOM 787 C C . PRO A 1 90 ? -20.196 -25.219 19.074 1.00 79.56 90 PRO A C 1
ATOM 789 O O . PRO A 1 90 ? -21.028 -24.346 18.817 1.00 79.56 90 PRO A O 1
ATOM 792 N N . GLN A 1 91 ? -20.226 -26.428 18.510 1.00 75.94 91 GLN A N 1
ATOM 793 C CA . GLN A 1 91 ? -21.349 -26.860 17.685 1.00 75.94 91 GLN A CA 1
ATOM 794 C C . GLN A 1 91 ? -22.598 -26.855 18.569 1.00 75.94 91 GLN A C 1
ATOM 796 O O . GLN A 1 91 ? -22.686 -27.606 19.538 1.00 75.94 91 GLN A O 1
ATOM 801 N N . THR A 1 92 ? -23.529 -25.945 18.286 1.00 67.38 92 THR A N 1
ATOM 802 C CA . THR A 1 92 ? -24.836 -25.928 18.940 1.00 67.38 92 THR A CA 1
ATOM 803 C C . THR A 1 92 ? -25.575 -27.194 18.525 1.00 67.38 92 THR A C 1
ATOM 805 O O . THR A 1 92 ? -25.795 -27.388 17.327 1.00 67.38 92 THR A O 1
ATOM 808 N N . ALA A 1 93 ? -25.860 -28.045 19.512 1.00 56.66 93 ALA A N 1
ATOM 809 C CA . ALA A 1 93 ? -26.634 -29.276 19.383 1.00 56.66 93 ALA A CA 1
ATOM 810 C C . ALA A 1 93 ? -28.071 -29.011 18.919 1.00 56.66 93 ALA A C 1
ATOM 812 O O . ALA A 1 93 ? -28.614 -27.940 19.283 1.00 56.66 93 ALA A O 1
#

Sequence (93 aa):
TYHTHSKDNLRLFTKTPRDSEKWKVIYKRRTSIERSNKREKIDYKLESGRHRSTKVWYVRIYAIMICQHMDAWFSHQKESFKDLKSWIFPQTA

Foldseek 3Di:
DDDDDDPPPCVVVPPDDPPDPVVVVVVVVVVVVVVLVCCLCPVVVLVVVPDPDPVVSVVSSVVSVVVVVVVVVCVVCVVVCPCVCVVPDDPDD

Radius of gyration: 22.45 Å; chains: 1; bounding box: 53×53×50 Å

pLDDT: mean 86.98, std 9.01, range [56.66, 96.5]

Secondary structure (DSSP, 8-state):
---PPPTT-TTTS-SSPTTSHHHHHHHHHHHHHHHHHHHHHHTS-GGGG--S-HHHHHHHHHHHHHHHHHHHHHHHHTTTTTTHHHHHS----